Protein AF-A0A662CKH8-F1 (afdb_monomer_lite)

Radius of gyration: 33.66 Å; chains: 1; bounding box: 70×32×84 Å

Foldseek 3Di:
DVVVVCVVVVVVVVLVVVLVVQVDWDWDDPDPPDIDTDRPSVVVVVVVVVVVVVVVVVVVVVVVVVVVVVVVVVVVVVLVVVLVVLQVVLVVCVVVVNLVVSLVSLVVSCVSPVVPPSSVVVNVVSVD

Sequence (128 aa):
MIRVLLAAIIPTAIFLYVAILNPQSVTFKLTKTQSYSLPMAAVVVVLVMVGFAAAMVIMAGGELRGVLRKAREKRKRKEEEKKRFLFRAALGWWNTGDMARARAILKKLLSMDSKFLEGLILMGVVAR

pLDDT: mean 88.86, std 6.64, range [69.56, 97.56]

Structure (mmCIF, N/CA/C/O backbone):
data_AF-A0A662CKH8-F1
#
_entry.id   AF-A0A662CKH8-F1
#
loop_
_atom_site.group_PDB
_atom_site.id
_atom_site.type_symbol
_atom_site.label_atom_id
_atom_site.label_alt_id
_atom_site.label_comp_id
_atom_site.label_asym_id
_atom_site.label_entity_id
_atom_site.label_seq_id
_atom_site.pdbx_PDB_ins_code
_atom_site.Cartn_x
_atom_site.Cartn_y
_atom_site.Cartn_z
_atom_site.occupancy
_atom_site.B_iso_or_equiv
_atom_site.auth_seq_id
_atom_site.auth_comp_id
_atom_site.auth_asym_id
_atom_site.auth_atom_id
_atom_site.pdbx_PDB_model_num
ATOM 1 N N . MET A 1 1 ? 0.058 -19.932 32.250 1.00 70.75 1 MET A N 1
ATOM 2 C CA . MET A 1 1 ? -1.291 -19.924 32.864 1.00 70.75 1 MET A CA 1
ATOM 3 C C . MET A 1 1 ? -1.494 -18.769 33.841 1.00 70.75 1 MET A C 1
ATOM 5 O O . MET A 1 1 ? -2.380 -17.970 33.586 1.00 70.75 1 MET A O 1
ATOM 9 N N . ILE A 1 2 ? -0.646 -18.589 34.865 1.00 87.19 2 ILE A N 1
ATOM 10 C CA . ILE A 1 2 ? -0.749 -17.478 35.844 1.00 87.19 2 ILE A CA 1
ATOM 11 C C . ILE A 1 2 ? -0.880 -16.083 35.211 1.00 87.19 2 ILE A C 1
ATOM 13 O O . ILE A 1 2 ? -1.723 -15.304 35.632 1.00 87.19 2 ILE A O 1
ATOM 17 N N . ARG A 1 3 ? -0.114 -15.780 34.153 1.00 83.50 3 ARG A N 1
ATOM 18 C CA . ARG A 1 3 ? -0.197 -14.480 33.460 1.00 83.50 3 ARG A CA 1
ATOM 19 C C . ARG A 1 3 ? -1.560 -14.221 32.807 1.00 83.50 3 ARG A C 1
ATOM 21 O O . ARG A 1 3 ? -2.046 -13.101 32.857 1.00 83.50 3 ARG A O 1
ATOM 28 N N . VAL A 1 4 ? -2.177 -15.254 32.230 1.00 81.81 4 VAL A N 1
ATOM 29 C CA . VAL A 1 4 ? -3.510 -15.164 31.606 1.00 81.81 4 VAL A CA 1
ATOM 30 C C . VAL A 1 4 ? -4.588 -15.032 32.682 1.00 81.81 4 VAL A C 1
ATOM 32 O O . VAL A 1 4 ? -5.497 -14.222 32.544 1.00 81.81 4 VAL A O 1
ATOM 35 N N . LEU A 1 5 ? -4.440 -15.768 33.788 1.00 85.12 5 LEU A N 1
ATOM 36 C CA . LEU A 1 5 ? -5.331 -15.670 34.945 1.00 85.12 5 LEU A CA 1
ATOM 37 C C . LEU A 1 5 ? -5.299 -14.266 35.566 1.00 85.12 5 LEU A C 1
ATOM 39 O O . LEU A 1 5 ? -6.347 -13.670 35.784 1.00 85.12 5 LEU A O 1
ATOM 43 N N . LEU A 1 6 ? -4.105 -13.710 35.794 1.00 87.56 6 LEU A N 1
ATOM 44 C CA . LEU A 1 6 ? -3.932 -12.348 36.308 1.00 87.56 6 LEU A CA 1
ATOM 45 C C . LEU A 1 6 ? -4.509 -11.304 35.346 1.00 87.56 6 LEU A C 1
ATOM 47 O O . LEU A 1 6 ? -5.200 -10.388 35.787 1.00 87.56 6 LEU A O 1
ATOM 51 N N . ALA A 1 7 ? -4.286 -11.475 34.040 1.00 82.06 7 ALA A N 1
ATOM 52 C CA . ALA A 1 7 ? -4.843 -10.594 33.018 1.00 82.06 7 ALA A CA 1
ATOM 53 C C . ALA A 1 7 ? -6.380 -10.611 32.977 1.00 82.06 7 ALA A C 1
ATOM 55 O O . ALA A 1 7 ? -6.970 -9.614 32.584 1.00 82.06 7 ALA A O 1
ATOM 56 N N . ALA A 1 8 ? -7.032 -11.701 33.395 1.00 80.25 8 ALA A N 1
ATOM 57 C CA . ALA A 1 8 ? -8.489 -11.774 33.495 1.00 80.25 8 ALA A CA 1
ATOM 58 C C . ALA A 1 8 ? -9.017 -11.267 34.850 1.00 80.25 8 ALA A C 1
ATOM 60 O O . ALA A 1 8 ? -10.019 -10.554 34.904 1.00 80.25 8 ALA A O 1
ATOM 61 N N . ILE A 1 9 ? -8.340 -11.599 35.954 1.00 89.19 9 ILE A N 1
ATOM 62 C CA . ILE A 1 9 ? -8.794 -11.266 37.313 1.00 89.19 9 ILE A CA 1
ATOM 63 C C . ILE A 1 9 ? -8.678 -9.770 37.596 1.00 89.19 9 ILE A C 1
ATOM 65 O O . ILE A 1 9 ? -9.615 -9.185 38.132 1.00 89.19 9 ILE A O 1
ATOM 69 N N . ILE A 1 10 ? -7.557 -9.141 37.231 1.00 86.56 10 ILE A N 1
ATOM 70 C CA . ILE A 1 10 ? -7.294 -7.736 37.571 1.00 86.56 10 ILE A CA 1
ATOM 71 C C . ILE A 1 10 ? -8.357 -6.795 36.967 1.00 86.56 10 ILE A C 1
ATOM 73 O O . ILE A 1 10 ? -8.947 -6.024 37.725 1.00 86.56 10 ILE A O 1
ATOM 77 N N . PRO A 1 11 ? -8.696 -6.870 35.662 1.00 82.62 11 PRO A N 1
ATOM 78 C CA . PRO A 1 11 ? -9.749 -6.031 35.090 1.00 82.62 11 PRO A CA 1
ATOM 79 C C . PRO A 1 11 ? -11.121 -6.314 35.699 1.00 82.62 11 PRO A C 1
ATOM 81 O O . PRO A 1 11 ? -11.891 -5.387 35.935 1.00 82.62 11 PRO A O 1
ATOM 84 N N . THR A 1 12 ? -11.414 -7.584 35.987 1.00 82.06 12 THR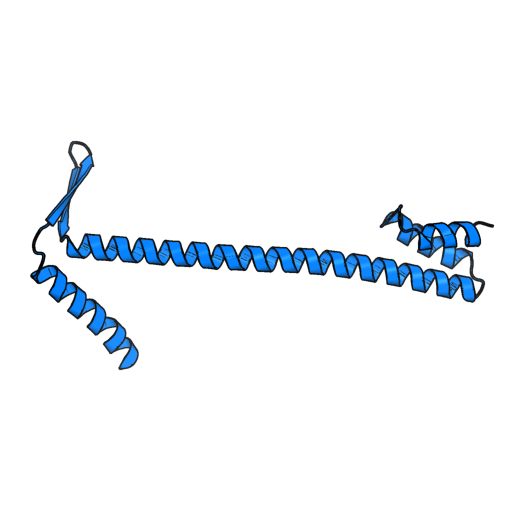 A N 1
ATOM 85 C CA . THR A 1 12 ? -12.696 -7.990 36.577 1.00 82.06 12 THR A CA 1
ATOM 86 C C . THR A 1 12 ? -12.859 -7.424 37.989 1.00 82.06 12 THR A C 1
ATOM 88 O O . THR A 1 12 ? -13.918 -6.900 38.324 1.00 82.06 12 THR A O 1
ATOM 91 N N . ALA A 1 13 ? -11.801 -7.457 38.803 1.00 85.56 13 ALA A N 1
ATOM 92 C CA . ALA A 1 13 ? -11.799 -6.881 40.144 1.00 85.56 13 ALA A CA 1
ATOM 93 C C . ALA A 1 13 ? -11.965 -5.353 40.115 1.00 85.56 13 ALA A C 1
ATOM 95 O O . ALA A 1 13 ? -12.773 -4.809 40.866 1.00 85.56 13 ALA A O 1
ATOM 96 N N . ILE A 1 14 ? -11.260 -4.664 39.208 1.00 84.19 14 ILE A N 1
ATOM 97 C CA . ILE A 1 14 ? -11.405 -3.214 39.006 1.00 84.19 14 ILE A CA 1
ATOM 98 C C . ILE A 1 14 ? -12.834 -2.874 38.569 1.00 84.19 14 ILE A C 1
ATOM 100 O O . ILE A 1 14 ? -13.435 -1.942 39.099 1.00 84.19 14 ILE A O 1
ATOM 104 N N . PHE A 1 15 ? -13.404 -3.644 37.640 1.00 82.38 15 PHE A N 1
ATOM 105 C CA . PHE A 1 15 ? -14.773 -3.445 37.174 1.00 82.38 15 PHE A CA 1
ATOM 106 C C . PHE A 1 15 ? -15.791 -3.574 38.308 1.00 82.38 15 PHE A C 1
ATOM 108 O O . PHE A 1 15 ? -16.623 -2.687 38.487 1.00 82.38 15 PHE A O 1
ATOM 115 N N . LEU A 1 16 ? -15.700 -4.649 39.097 1.00 82.88 16 LEU A N 1
ATOM 116 C CA . LEU A 1 16 ? -16.580 -4.869 40.244 1.00 82.88 16 LEU A CA 1
ATOM 117 C C . LEU A 1 16 ? -16.451 -3.741 41.271 1.00 82.88 16 LEU A C 1
ATOM 119 O O . LEU A 1 16 ? -17.462 -3.235 41.748 1.00 82.88 16 LEU A O 1
ATOM 123 N N . TYR A 1 17 ? -15.228 -3.295 41.560 1.00 83.19 17 TYR A N 1
ATOM 124 C CA . TYR A 1 17 ? -14.980 -2.186 42.479 1.00 83.19 17 TYR A CA 1
ATOM 125 C C . TYR A 1 17 ? -15.649 -0.884 42.012 1.00 83.19 17 TYR A C 1
ATOM 127 O O . TYR A 1 17 ? -16.373 -0.240 42.772 1.00 83.19 17 TYR A O 1
ATOM 135 N N . VAL A 1 18 ? -15.481 -0.528 40.736 1.00 78.25 18 VAL A N 1
ATOM 136 C CA . VAL A 1 18 ? -16.104 0.666 40.144 1.00 78.25 18 VAL A CA 1
ATOM 137 C C . VAL A 1 18 ? -17.630 0.543 40.091 1.00 78.25 18 VAL A C 1
ATOM 139 O O . VAL A 1 18 ? -18.319 1.538 40.316 1.00 78.25 18 VAL A O 1
ATOM 142 N N . ALA A 1 19 ? -18.164 -0.654 39.835 1.00 80.88 19 ALA A N 1
ATOM 143 C CA . ALA A 1 19 ? -19.601 -0.922 39.822 1.00 80.88 19 ALA A CA 1
ATOM 144 C C . ALA A 1 19 ? -20.242 -0.773 41.209 1.00 80.88 19 ALA A C 1
ATOM 146 O O . ALA A 1 19 ? -21.340 -0.233 41.311 1.00 80.88 19 ALA A O 1
ATOM 147 N N . ILE A 1 20 ? -19.547 -1.192 42.270 1.00 81.06 20 ILE A N 1
ATOM 148 C CA . ILE A 1 20 ? -20.002 -1.010 43.657 1.00 81.06 20 ILE A CA 1
ATOM 149 C C . ILE A 1 20 ? -19.998 0.476 44.038 1.00 81.06 20 ILE A C 1
ATOM 151 O O . ILE A 1 20 ? -20.946 0.953 44.656 1.00 81.06 20 ILE A O 1
ATOM 155 N N . LEU A 1 21 ? -18.959 1.218 43.643 1.00 81.44 21 LEU A N 1
ATOM 156 C CA . LEU A 1 21 ? -18.859 2.664 43.881 1.00 81.44 21 LEU A CA 1
ATOM 157 C C . LEU A 1 21 ? -19.905 3.476 43.106 1.00 81.44 21 LEU A C 1
ATOM 159 O O . LEU A 1 21 ? -20.306 4.544 43.560 1.00 81.44 21 LEU A O 1
ATOM 163 N N . ASN A 1 22 ? -20.342 2.982 41.945 1.00 79.56 22 ASN A N 1
ATOM 164 C CA . ASN A 1 22 ? -21.287 3.662 41.061 1.00 79.56 22 ASN A CA 1
ATOM 165 C C . ASN A 1 22 ? -22.521 2.781 40.808 1.00 79.56 22 ASN A C 1
ATOM 167 O O . ASN A 1 22 ? -22.707 2.291 39.690 1.00 79.56 22 ASN A O 1
ATOM 171 N N . PRO A 1 23 ? -23.400 2.608 41.813 1.00 76.94 23 PRO A N 1
ATOM 172 C CA . PRO A 1 23 ? -24.591 1.764 41.703 1.00 76.94 23 PRO A CA 1
ATOM 173 C C . PRO A 1 23 ? -25.679 2.375 40.805 1.00 76.94 23 PRO A C 1
ATOM 175 O O . PRO A 1 23 ? -26.718 1.760 40.568 1.00 76.94 23 PRO A O 1
ATOM 178 N N . GLN A 1 24 ? -25.469 3.599 40.316 1.00 84.50 24 GLN A N 1
ATOM 179 C CA . GLN A 1 24 ? -26.399 4.269 39.423 1.00 84.50 24 GLN A CA 1
ATOM 180 C C . GLN A 1 24 ? -26.521 3.511 38.099 1.00 84.50 24 GLN A C 1
ATOM 182 O O . GLN A 1 24 ? -25.539 3.042 37.516 1.00 84.50 24 GLN A O 1
ATOM 187 N N . SER A 1 25 ? -27.755 3.419 37.612 1.00 84.06 25 SER A N 1
ATOM 188 C CA . SER A 1 25 ? -28.051 2.873 36.295 1.00 84.06 25 SER A CA 1
ATOM 189 C C . SER A 1 25 ? -28.378 3.997 35.319 1.00 84.06 25 SER A C 1
ATOM 191 O O . SER A 1 25 ? -29.000 4.997 35.672 1.00 84.06 25 SER A O 1
ATOM 193 N N . VAL A 1 26 ? -27.929 3.829 34.082 1.00 84.12 26 VAL A N 1
ATOM 194 C CA . VAL A 1 26 ? -28.232 4.706 32.958 1.00 84.12 26 VAL A CA 1
ATOM 195 C C . VAL A 1 26 ? -29.307 4.032 32.122 1.00 84.12 26 VAL A C 1
ATOM 197 O O . VAL A 1 26 ? -29.120 2.910 31.648 1.00 84.12 26 VAL A O 1
ATOM 200 N N . THR A 1 27 ? -30.431 4.718 31.933 1.00 86.69 27 THR A N 1
ATOM 201 C CA . THR A 1 27 ? -31.527 4.240 31.088 1.00 86.69 27 THR A CA 1
ATOM 202 C C . THR A 1 27 ? -31.389 4.793 29.675 1.00 86.69 27 THR A C 1
ATOM 204 O O . THR A 1 27 ? -31.555 5.988 29.437 1.00 86.69 27 THR A O 1
ATOM 207 N N . PHE A 1 28 ? -31.150 3.911 28.713 1.00 83.88 28 PHE A N 1
ATOM 208 C CA . PHE A 1 28 ? -31.165 4.220 27.291 1.00 83.88 28 PHE A CA 1
ATOM 209 C C . PHE A 1 28 ? -32.577 4.042 26.744 1.00 83.88 28 PHE A C 1
ATOM 211 O O . PHE A 1 28 ? -33.089 2.924 26.678 1.00 83.88 28 PHE A O 1
ATOM 218 N N . LYS A 1 29 ? -33.212 5.141 26.328 1.00 86.12 29 LYS A N 1
ATOM 219 C CA . LYS A 1 29 ? -34.487 5.103 25.601 1.00 86.12 29 LYS A CA 1
ATOM 220 C C . LYS A 1 29 ? -34.203 4.951 24.108 1.00 86.12 29 LYS A C 1
ATOM 222 O O . LYS A 1 29 ? -33.889 5.932 23.443 1.00 86.12 29 LYS A O 1
ATOM 227 N N . LEU A 1 30 ? -34.292 3.727 23.591 1.00 79.94 30 LEU A N 1
ATOM 228 C CA . LEU A 1 30 ? -34.094 3.450 22.162 1.00 79.94 30 LEU A CA 1
ATOM 229 C C . LEU A 1 30 ? -35.339 3.790 21.333 1.00 79.94 30 LEU A C 1
ATOM 231 O O . LEU A 1 30 ? -35.239 4.152 20.165 1.00 79.94 30 LEU A O 1
ATOM 235 N N . THR A 1 31 ? -36.532 3.674 21.915 1.00 83.50 31 THR A N 1
ATOM 236 C CA . THR A 1 31 ? -37.810 3.987 21.254 1.00 83.50 31 THR A CA 1
ATOM 237 C C . THR A 1 31 ? -38.804 4.509 22.294 1.00 83.50 31 THR A C 1
ATOM 239 O O . THR A 1 31 ? -38.572 4.366 23.493 1.00 83.50 31 THR A O 1
ATOM 242 N N . LYS A 1 32 ? -39.940 5.087 21.869 1.00 75.62 32 LYS A N 1
ATOM 243 C CA . LYS A 1 32 ? -41.003 5.557 22.784 1.00 75.62 32 LYS A CA 1
ATOM 244 C C . LYS A 1 32 ? -41.491 4.481 23.770 1.00 75.62 32 LYS A C 1
ATOM 246 O O . LYS A 1 32 ? -41.951 4.832 24.849 1.00 75.62 32 LYS A O 1
ATOM 251 N N . THR A 1 33 ? -41.366 3.202 23.415 1.00 78.94 33 THR A N 1
ATOM 252 C CA . THR A 1 33 ? -41.791 2.047 24.224 1.00 78.94 33 THR A CA 1
ATOM 253 C C . THR A 1 33 ? -40.644 1.185 24.753 1.00 78.94 33 THR A C 1
ATOM 255 O O . THR A 1 33 ? -40.868 0.406 25.673 1.00 78.94 33 THR A O 1
ATOM 258 N N . GLN A 1 34 ? -39.419 1.312 24.225 1.00 74.19 34 GLN A N 1
ATOM 259 C CA . GLN A 1 34 ? -38.282 0.483 24.643 1.00 74.19 34 GLN A CA 1
ATOM 260 C C . GLN A 1 34 ? -37.216 1.301 25.363 1.00 74.19 34 GLN A C 1
ATOM 262 O O . GLN A 1 34 ? -36.624 2.228 24.805 1.00 74.19 34 GLN A O 1
ATOM 267 N N . SER A 1 35 ? -36.967 0.912 26.612 1.00 85.12 35 SER A N 1
ATOM 268 C CA . SER A 1 35 ? -35.937 1.482 27.473 1.00 85.12 35 SER A CA 1
ATOM 269 C C . SER A 1 35 ? -35.111 0.357 28.092 1.00 85.12 35 SER A C 1
ATOM 271 O O . SER A 1 35 ? -35.683 -0.600 28.609 1.00 85.12 35 SER A O 1
ATOM 273 N N . TYR A 1 36 ? -33.786 0.482 28.062 1.00 84.44 36 TYR A N 1
ATOM 274 C CA . TYR A 1 36 ? -32.859 -0.452 28.702 1.00 84.44 36 TYR A CA 1
ATOM 275 C C . TYR A 1 36 ? -32.045 0.273 29.766 1.00 84.44 36 TYR A C 1
ATOM 277 O O . TYR A 1 36 ? -31.378 1.258 29.461 1.00 84.44 36 TYR A O 1
ATOM 285 N N . SER A 1 37 ? -32.080 -0.218 31.003 1.00 85.62 37 SER A N 1
ATOM 286 C CA . SER A 1 37 ? -31.231 0.289 32.083 1.00 85.62 37 SER A CA 1
ATOM 287 C C . SER A 1 37 ? -29.995 -0.582 32.233 1.00 85.62 37 SER A C 1
ATOM 289 O O . SER A 1 37 ? -30.101 -1.791 32.420 1.00 85.62 37 SER A O 1
ATOM 291 N N . LEU A 1 38 ? -28.824 0.044 32.177 1.00 83.50 38 LEU A N 1
ATOM 292 C CA . LEU A 1 38 ? -27.534 -0.605 32.387 1.00 83.50 38 LEU A CA 1
ATOM 293 C C . LEU A 1 38 ? -26.806 0.058 33.558 1.00 83.50 38 LEU A C 1
ATOM 295 O O . LEU A 1 38 ? -26.915 1.274 33.717 1.00 83.50 38 LEU A O 1
ATOM 299 N N . PRO A 1 39 ? -26.031 -0.685 34.363 1.00 86.31 39 PRO A N 1
ATOM 300 C CA . PRO A 1 39 ? -25.142 -0.076 35.346 1.00 86.31 39 PRO A CA 1
ATOM 301 C C . PRO A 1 39 ? -24.176 0.899 34.664 1.00 86.31 39 PRO A C 1
ATOM 303 O O . PRO A 1 39 ? -23.621 0.577 33.60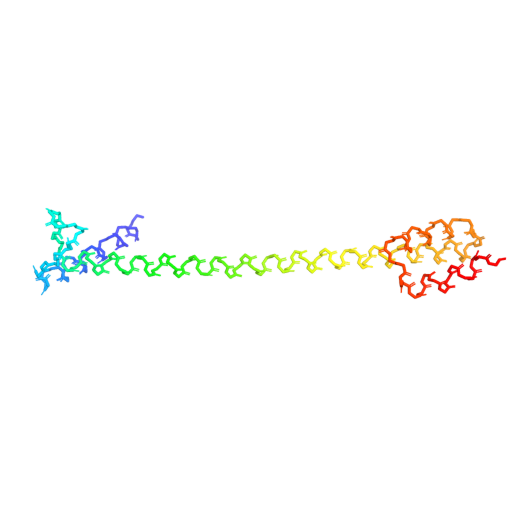9 1.00 86.31 39 PRO A O 1
ATOM 306 N N . MET A 1 40 ? -23.924 2.060 35.272 1.00 83.62 40 MET A N 1
ATOM 307 C CA . MET A 1 40 ? -23.006 3.070 34.726 1.00 83.62 40 MET A CA 1
ATOM 308 C C . MET A 1 40 ? -21.620 2.478 34.427 1.00 83.62 40 MET A C 1
ATOM 310 O O . MET A 1 40 ? -21.028 2.757 33.387 1.00 83.62 40 MET A O 1
ATOM 314 N N . ALA A 1 41 ? -21.140 1.574 35.284 1.00 82.62 41 ALA A N 1
ATOM 315 C CA . ALA A 1 41 ? -19.882 0.865 35.070 1.00 82.62 41 ALA A CA 1
ATOM 316 C C . ALA A 1 41 ? -19.850 0.078 33.746 1.00 82.62 41 ALA A C 1
ATOM 318 O O . ALA A 1 41 ? -18.849 0.120 33.031 1.00 82.62 41 ALA A O 1
ATOM 319 N N . ALA A 1 42 ? -20.946 -0.596 33.375 1.00 82.44 42 ALA A N 1
ATOM 320 C CA . ALA A 1 42 ? -21.029 -1.332 32.112 1.00 82.44 42 ALA A CA 1
ATOM 321 C C . ALA A 1 42 ? -20.957 -0.383 30.905 1.00 82.44 42 ALA A C 1
ATOM 323 O O . ALA A 1 42 ? -20.260 -0.671 29.933 1.00 82.44 42 ALA A O 1
ATOM 324 N N . VAL A 1 43 ? -21.613 0.778 30.993 1.00 85.38 43 VAL A N 1
ATOM 325 C CA . VAL A 1 43 ? -21.563 1.819 29.954 1.00 85.38 43 VAL A CA 1
ATOM 326 C C . VAL A 1 43 ? -20.135 2.326 29.752 1.00 85.38 43 VAL A C 1
ATOM 328 O O . VAL A 1 43 ? -19.669 2.413 28.616 1.00 85.38 43 VAL A O 1
ATOM 331 N N . VAL A 1 44 ? -19.417 2.607 30.842 1.00 84.81 44 VAL A N 1
ATOM 332 C CA . VAL A 1 44 ? -18.021 3.069 30.794 1.00 84.81 44 VAL A CA 1
ATOM 333 C C . VAL A 1 44 ? -17.122 2.035 30.118 1.00 84.81 44 VAL A C 1
ATOM 335 O O . VAL A 1 44 ? -16.347 2.394 29.232 1.00 84.81 44 VAL A O 1
ATOM 338 N N . VAL A 1 45 ? -17.251 0.752 30.468 1.00 84.31 45 VAL A N 1
ATOM 339 C CA . VAL A 1 45 ? -16.461 -0.315 29.831 1.00 84.31 45 VAL A CA 1
ATOM 340 C C . VAL A 1 45 ? -16.729 -0.390 28.333 1.00 84.31 45 VAL A C 1
ATOM 342 O O . VAL A 1 45 ? -15.781 -0.447 27.551 1.00 84.31 45 VAL A O 1
ATOM 345 N N . VAL A 1 46 ? -17.996 -0.348 27.917 1.00 86.69 46 VAL A N 1
ATOM 346 C CA . VAL A 1 46 ? -18.352 -0.377 26.492 1.00 86.69 46 VAL A CA 1
ATOM 347 C C . VAL A 1 46 ? -17.740 0.815 25.755 1.00 86.69 46 VAL A C 1
ATOM 349 O O . VAL A 1 46 ? -17.146 0.626 24.697 1.00 86.69 46 VAL A O 1
ATOM 352 N N . LEU A 1 47 ? -17.807 2.024 26.318 1.00 88.38 47 LEU A N 1
ATOM 353 C CA . LEU A 1 47 ? -17.220 3.219 25.701 1.00 88.38 47 LEU A CA 1
ATOM 354 C C . LEU A 1 47 ? -15.698 3.115 25.553 1.00 88.38 47 LEU A C 1
ATOM 356 O O . LEU A 1 47 ? -15.168 3.432 24.486 1.00 88.38 47 LEU A O 1
ATOM 360 N N . VAL A 1 48 ? -14.996 2.628 26.580 1.00 87.75 48 VAL A N 1
ATOM 361 C CA . VAL A 1 48 ? -13.542 2.400 26.514 1.00 87.75 48 VAL A CA 1
ATOM 362 C C . VAL A 1 48 ? -13.206 1.365 25.439 1.00 87.75 48 VAL A C 1
ATOM 364 O O . VAL A 1 48 ? -12.297 1.587 24.639 1.00 87.75 48 VAL A O 1
ATOM 367 N N . MET A 1 49 ? -13.964 0.268 25.367 1.00 87.75 49 MET A N 1
ATOM 368 C CA . MET A 1 49 ? -13.775 -0.776 24.356 1.00 87.75 49 MET A CA 1
ATOM 369 C C . MET A 1 49 ? -14.002 -0.254 22.934 1.00 87.75 49 MET A C 1
ATOM 371 O O . MET A 1 49 ? -13.210 -0.555 22.041 1.00 87.75 49 MET A O 1
ATOM 375 N N . VAL A 1 50 ? -15.035 0.565 22.717 1.00 92.50 50 VAL A N 1
ATOM 376 C CA . VAL A 1 50 ? -15.291 1.208 21.418 1.00 92.50 50 VAL A CA 1
ATOM 377 C C . VAL A 1 50 ? -14.152 2.160 21.053 1.00 92.50 50 VAL A C 1
ATOM 379 O O . VAL A 1 50 ? -13.666 2.117 19.923 1.00 92.50 50 VAL A O 1
ATOM 382 N N . GLY A 1 51 ? -13.680 2.978 21.998 1.00 90.50 51 GLY A N 1
ATOM 383 C CA . GLY A 1 51 ? -12.537 3.869 21.784 1.00 90.50 51 GLY A CA 1
ATOM 384 C C . GLY A 1 51 ? -11.263 3.109 21.408 1.00 90.50 51 GLY A C 1
ATOM 385 O O . GLY A 1 51 ? -10.583 3.468 20.446 1.00 90.50 51 GLY A O 1
ATOM 386 N N . PHE A 1 52 ? -10.975 2.011 22.109 1.00 91.06 52 PHE A N 1
ATOM 387 C CA . PHE A 1 52 ? -9.844 1.136 21.805 1.00 91.06 52 PHE A CA 1
ATOM 388 C C . PHE A 1 52 ? -9.968 0.490 20.416 1.00 91.06 52 PHE A C 1
ATOM 390 O O . PHE A 1 52 ? -9.017 0.515 19.633 1.00 91.06 52 PHE A O 1
ATOM 397 N N . ALA A 1 53 ? -11.149 -0.028 20.069 1.00 91.25 53 ALA A N 1
ATOM 398 C CA . ALA A 1 53 ? -11.413 -0.590 18.747 1.00 91.25 53 ALA A CA 1
ATOM 399 C C . ALA A 1 53 ? -11.225 0.452 17.631 1.00 91.25 53 ALA A C 1
ATOM 401 O O . ALA A 1 53 ? -10.572 0.166 16.626 1.00 91.25 53 ALA A O 1
ATOM 402 N N . ALA A 1 54 ? -11.724 1.677 17.820 1.00 89.88 54 ALA A N 1
ATOM 403 C CA . ALA A 1 54 ? -11.538 2.769 16.869 1.00 89.88 54 ALA A CA 1
ATOM 404 C C . ALA A 1 54 ? -10.053 3.123 16.682 1.00 89.88 54 ALA A C 1
ATOM 406 O O . ALA A 1 54 ? -9.594 3.266 15.547 1.00 89.88 54 ALA A O 1
ATOM 407 N N . ALA A 1 55 ? -9.279 3.197 17.770 1.00 87.19 55 ALA A N 1
ATOM 408 C CA . ALA A 1 55 ? -7.840 3.445 17.707 1.00 87.19 55 ALA A CA 1
ATOM 409 C C . ALA A 1 55 ? -7.100 2.356 16.909 1.00 87.19 55 ALA A C 1
ATOM 411 O O . ALA A 1 55 ? -6.280 2.685 16.050 1.00 87.19 55 ALA A O 1
ATOM 412 N N . MET A 1 56 ? -7.436 1.077 17.117 1.00 86.44 56 MET A N 1
ATOM 413 C CA . MET A 1 56 ? -6.864 -0.030 16.338 1.00 86.44 56 MET A CA 1
ATOM 414 C C . MET A 1 56 ? -7.176 0.091 14.842 1.00 86.44 56 MET A C 1
ATOM 416 O O . MET A 1 56 ? -6.280 -0.084 14.016 1.00 86.44 56 MET A O 1
ATOM 420 N N . VAL A 1 57 ? -8.415 0.438 14.477 1.00 87.31 57 VAL A N 1
ATOM 421 C CA . VAL A 1 57 ? -8.808 0.641 13.070 1.00 87.31 57 VAL A CA 1
ATOM 422 C C . VAL A 1 57 ? -8.024 1.794 12.438 1.00 87.31 57 VAL A C 1
ATOM 424 O O . VAL A 1 57 ? -7.549 1.667 11.309 1.00 87.31 57 VAL A O 1
ATOM 427 N N . ILE A 1 58 ? -7.843 2.904 13.159 1.00 85.94 58 ILE A N 1
ATOM 428 C CA . ILE A 1 58 ? -7.065 4.056 12.682 1.00 85.94 58 ILE A CA 1
ATOM 429 C C . ILE A 1 58 ? -5.598 3.667 12.460 1.00 85.94 58 ILE A C 1
ATOM 431 O O . ILE A 1 58 ? -5.040 3.973 11.403 1.00 85.94 58 ILE A O 1
ATOM 435 N N . MET A 1 59 ? -4.982 2.966 13.418 1.00 81.94 59 MET A N 1
ATOM 436 C CA . MET A 1 59 ? -3.594 2.507 13.307 1.00 81.94 59 MET A CA 1
ATOM 437 C C . MET A 1 59 ? -3.412 1.544 12.128 1.00 81.94 59 MET A C 1
ATOM 439 O O . MET A 1 59 ? -2.548 1.774 11.278 1.00 81.94 59 MET A O 1
ATOM 443 N N . ALA A 1 60 ? -4.286 0.541 12.000 1.00 83.00 60 ALA A N 1
ATOM 444 C CA . ALA A 1 60 ? -4.270 -0.396 10.877 1.00 83.00 60 ALA A CA 1
ATOM 445 C C . ALA A 1 60 ? -4.456 0.322 9.527 1.00 83.00 60 ALA A C 1
ATOM 447 O O . ALA A 1 60 ? -3.756 0.040 8.552 1.00 83.00 60 ALA A O 1
ATOM 448 N N . GLY A 1 61 ? -5.351 1.313 9.463 1.00 80.44 61 GLY A N 1
ATOM 449 C CA . GLY A 1 61 ? -5.551 2.144 8.274 1.00 80.44 61 GLY A CA 1
ATOM 450 C C . GLY A 1 61 ? -4.307 2.950 7.878 1.00 80.44 61 GLY A C 1
ATOM 451 O O . GLY A 1 61 ? -4.019 3.104 6.685 1.00 80.44 61 GLY A O 1
ATOM 452 N N . GLY A 1 62 ? -3.542 3.438 8.859 1.00 80.31 62 GLY A N 1
ATOM 453 C CA . GLY A 1 62 ? -2.270 4.133 8.643 1.00 80.31 62 GLY A CA 1
ATOM 454 C C . GLY A 1 62 ? -1.200 3.234 8.017 1.00 80.31 62 GLY A C 1
ATOM 455 O O . GLY A 1 62 ? -0.554 3.621 7.037 1.00 80.31 62 GLY A O 1
ATOM 456 N N . GLU A 1 63 ? -1.061 2.006 8.514 1.00 80.12 63 GLU A N 1
ATOM 457 C CA . GLU A 1 63 ? -0.106 1.023 7.990 1.00 80.12 63 GLU A CA 1
ATOM 458 C C . GLU A 1 63 ? -0.433 0.608 6.551 1.00 80.12 63 GLU A C 1
ATOM 460 O O . GLU A 1 63 ? 0.455 0.576 5.691 1.00 80.12 63 GLU A O 1
ATOM 465 N N . LEU A 1 64 ? -1.716 0.395 6.244 1.00 78.19 64 LEU A N 1
ATOM 466 C CA . LEU A 1 64 ? -2.175 0.056 4.895 1.00 78.19 64 LEU A CA 1
ATOM 467 C C . LEU A 1 64 ? -1.814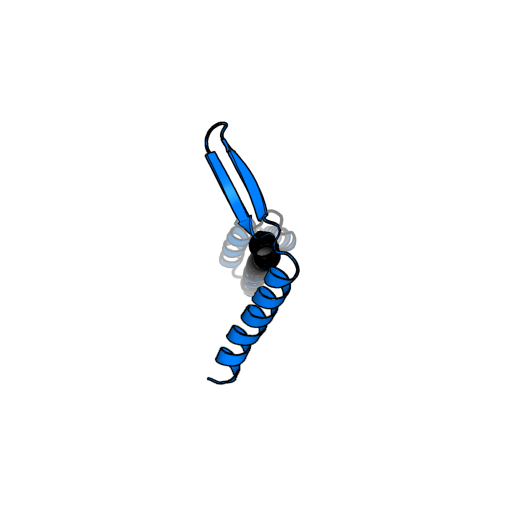 1.140 3.870 1.00 78.19 64 LEU A C 1
ATOM 469 O O . LEU A 1 64 ? -1.347 0.829 2.769 1.00 78.19 64 LEU A O 1
ATOM 473 N N . ARG A 1 65 ? -1.948 2.424 4.230 1.00 81.12 65 ARG A N 1
ATOM 474 C CA . ARG A 1 65 ? -1.517 3.537 3.363 1.00 81.12 65 ARG A CA 1
ATOM 475 C C . ARG A 1 65 ? -0.010 3.505 3.105 1.00 81.12 65 ARG A C 1
ATOM 477 O O . ARG A 1 65 ? 0.420 3.720 1.969 1.00 81.12 65 ARG A O 1
ATOM 484 N N . GLY A 1 66 ? 0.789 3.201 4.128 1.00 84.00 66 GLY A N 1
ATOM 485 C CA . GLY A 1 66 ? 2.241 3.061 4.010 1.00 84.00 66 GLY A CA 1
ATOM 486 C C . GLY A 1 66 ? 2.651 1.931 3.063 1.00 84.00 66 GLY A C 1
ATOM 487 O O . GLY A 1 66 ? 3.508 2.127 2.195 1.00 84.00 66 GLY A O 1
ATOM 488 N N . VAL A 1 67 ? 2.002 0.770 3.173 1.00 85.69 67 VAL A N 1
ATOM 489 C CA . VAL A 1 67 ? 2.237 -0.389 2.296 1.00 85.69 67 VAL A CA 1
ATOM 490 C C . VAL A 1 67 ? 1.871 -0.065 0.847 1.00 85.69 67 VAL A C 1
ATOM 492 O O . VAL A 1 67 ? 2.670 -0.314 -0.059 1.00 85.69 67 VAL A O 1
ATOM 495 N N . LEU A 1 68 ? 0.712 0.558 0.615 1.00 87.56 68 LEU A N 1
ATOM 496 C CA . LEU A 1 68 ? 0.272 0.958 -0.725 1.00 87.56 68 LEU A CA 1
ATOM 497 C C . LEU A 1 68 ? 1.230 1.965 -1.372 1.00 87.56 68 LEU A C 1
ATOM 499 O O . LEU A 1 68 ? 1.557 1.830 -2.555 1.00 87.56 68 LEU A O 1
ATOM 503 N N . ARG A 1 69 ? 1.726 2.947 -0.608 1.00 91.12 69 ARG A N 1
ATOM 504 C CA . ARG A 1 69 ? 2.711 3.917 -1.106 1.00 91.12 69 ARG A CA 1
ATOM 505 C C . ARG A 1 69 ? 4.013 3.227 -1.510 1.00 91.12 69 ARG A C 1
ATOM 507 O O . ARG A 1 69 ? 4.459 3.399 -2.643 1.00 91.12 69 ARG A O 1
ATOM 514 N N . LYS A 1 70 ? 4.567 2.378 -0.636 1.00 92.75 70 LYS A N 1
ATOM 515 C CA . LYS A 1 70 ? 5.788 1.604 -0.924 1.00 92.75 70 LYS A CA 1
ATOM 516 C C . LYS A 1 70 ? 5.612 0.691 -2.138 1.00 92.75 70 LYS A C 1
ATOM 518 O O . LYS A 1 70 ? 6.519 0.576 -2.958 1.00 92.75 70 LYS A O 1
ATOM 523 N N . ALA A 1 71 ? 4.446 0.067 -2.298 1.00 91.62 71 ALA A N 1
ATOM 524 C CA . ALA A 1 71 ? 4.149 -0.769 -3.457 1.00 91.62 71 ALA A CA 1
ATOM 525 C C . ALA A 1 71 ? 4.139 0.041 -4.765 1.00 91.62 71 ALA A C 1
ATOM 527 O O . ALA A 1 71 ? 4.714 -0.401 -5.763 1.00 91.62 71 ALA A O 1
ATOM 528 N N . ARG A 1 72 ? 3.539 1.240 -4.762 1.00 93.38 72 ARG A N 1
ATOM 529 C CA . ARG A 1 72 ? 3.552 2.156 -5.917 1.00 93.38 72 ARG A CA 1
ATOM 530 C C . ARG A 1 72 ? 4.965 2.630 -6.252 1.00 93.38 72 ARG A C 1
ATOM 532 O O . ARG A 1 72 ? 5.356 2.572 -7.414 1.00 93.38 72 ARG A O 1
ATOM 539 N N . GLU A 1 73 ? 5.746 3.036 -5.256 1.00 94.81 73 GLU A N 1
ATOM 540 C CA . GLU A 1 73 ? 7.147 3.440 -5.443 1.00 94.81 73 GLU A CA 1
ATOM 541 C C . GLU A 1 73 ? 8.003 2.295 -5.994 1.00 94.81 73 GLU A C 1
ATOM 543 O O . GLU A 1 73 ? 8.767 2.489 -6.938 1.00 94.81 73 GLU A O 1
ATOM 548 N N . LYS A 1 74 ? 7.829 1.074 -5.474 1.00 95.12 74 LYS A N 1
ATOM 549 C CA . LYS A 1 74 ? 8.534 -0.117 -5.964 1.00 95.12 74 LYS A CA 1
ATOM 550 C C . LYS A 1 74 ? 8.187 -0.425 -7.420 1.00 95.12 74 LYS A C 1
ATOM 552 O O . LYS A 1 74 ? 9.072 -0.807 -8.180 1.00 95.12 74 LYS A O 1
ATOM 557 N N . ARG A 1 75 ? 6.922 -0.258 -7.824 1.00 93.25 75 ARG A N 1
ATOM 558 C CA . ARG A 1 75 ? 6.510 -0.407 -9.231 1.00 93.25 75 ARG A CA 1
ATOM 559 C C . ARG A 1 75 ? 7.175 0.641 -10.122 1.00 93.25 75 ARG A C 1
ATOM 561 O O . ARG A 1 75 ? 7.792 0.253 -11.107 1.00 93.25 75 ARG A O 1
ATOM 568 N N . LYS A 1 76 ? 7.142 1.921 -9.730 1.00 93.62 76 LYS A N 1
ATOM 569 C CA . LYS A 1 76 ? 7.812 3.004 -10.473 1.00 93.62 76 LYS A CA 1
ATOM 570 C C . LYS A 1 76 ? 9.311 2.749 -10.644 1.00 93.62 76 LYS A C 1
ATOM 572 O O . LYS A 1 76 ? 9.814 2.818 -11.758 1.00 93.62 76 LYS A O 1
ATOM 577 N N . ARG A 1 77 ? 10.011 2.360 -9.571 1.00 94.88 77 ARG A N 1
ATOM 578 C CA . ARG A 1 77 ? 11.442 2.012 -9.639 1.00 94.88 77 ARG A CA 1
ATOM 579 C C . ARG A 1 77 ? 11.719 0.870 -10.614 1.00 94.88 77 ARG A C 1
ATOM 581 O O . ARG A 1 77 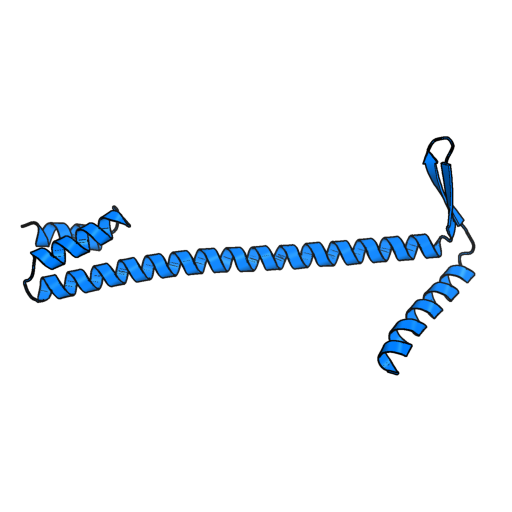? 12.615 0.987 -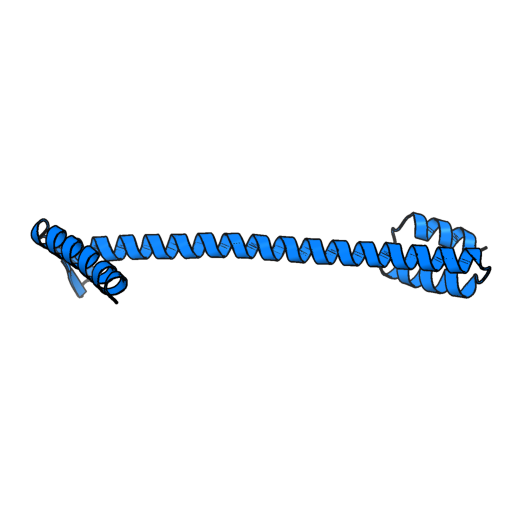11.440 1.00 94.88 77 ARG A O 1
ATOM 588 N N . LYS A 1 78 ? 10.923 -0.204 -10.571 1.00 94.50 78 LYS A N 1
ATOM 589 C CA . LYS A 1 78 ? 11.063 -1.330 -11.511 1.00 94.50 78 LYS A CA 1
ATOM 590 C C . LYS A 1 78 ? 10.835 -0.914 -12.965 1.00 94.50 78 LYS A C 1
ATOM 592 O O . LYS A 1 78 ? 11.514 -1.414 -13.859 1.00 94.50 78 LYS A O 1
ATOM 597 N N . GLU A 1 79 ? 9.881 -0.021 -13.216 1.00 94.25 79 GLU A N 1
ATOM 598 C CA . GLU A 1 79 ? 9.649 0.524 -14.556 1.00 94.25 79 GLU A CA 1
ATOM 599 C C . GLU A 1 79 ? 10.837 1.363 -15.037 1.00 94.25 79 GLU A C 1
ATOM 601 O O . GLU A 1 79 ? 11.294 1.171 -16.164 1.00 94.25 79 GLU A O 1
ATOM 606 N N . GLU A 1 80 ? 11.390 2.233 -14.190 1.00 94.31 80 GLU A N 1
ATOM 607 C CA . GLU A 1 80 ? 12.590 3.016 -14.509 1.00 94.31 80 GLU A CA 1
ATOM 608 C C . GLU A 1 80 ? 13.823 2.137 -14.755 1.00 94.31 80 GLU A C 1
ATOM 610 O O . GLU A 1 80 ? 14.542 2.341 -15.733 1.00 94.31 80 GLU A O 1
ATOM 615 N N . GLU A 1 81 ? 14.060 1.125 -13.918 1.00 95.94 81 GLU A N 1
ATOM 616 C CA . GLU A 1 81 ? 15.146 0.155 -14.104 1.00 95.94 81 GLU A CA 1
ATOM 617 C C . GLU A 1 81 ? 15.016 -0.580 -15.439 1.00 95.94 81 GLU A C 1
ATOM 619 O O . GLU A 1 81 ? 16.000 -0.723 -16.168 1.00 95.94 81 GLU A O 1
ATOM 624 N N . LYS A 1 82 ? 13.795 -0.988 -15.805 1.00 95.94 82 LYS A N 1
ATOM 625 C CA . LYS A 1 82 ? 13.514 -1.634 -17.089 1.00 95.94 82 LYS A CA 1
ATOM 626 C C . LYS A 1 82 ? 13.791 -0.700 -18.268 1.00 95.94 82 LYS A C 1
ATOM 628 O O . LYS A 1 82 ? 14.395 -1.143 -19.244 1.00 95.94 82 LYS A O 1
ATOM 633 N N . LYS A 1 83 ? 13.414 0.582 -18.180 1.00 96.06 83 LYS A N 1
ATOM 634 C CA . LYS A 1 83 ? 13.740 1.591 -19.206 1.00 96.06 83 LYS A CA 1
ATOM 635 C C . LYS A 1 83 ? 15.256 1.738 -19.372 1.00 96.06 83 LYS A C 1
ATOM 637 O O . LYS A 1 83 ? 15.769 1.601 -20.480 1.00 96.06 83 LYS A O 1
ATOM 642 N N . ARG A 1 84 ? 15.993 1.904 -18.267 1.00 95.62 84 ARG A N 1
ATOM 643 C CA . ARG A 1 84 ? 17.467 2.005 -18.280 1.00 95.62 84 ARG A CA 1
ATOM 644 C C . ARG A 1 84 ? 18.138 0.734 -18.799 1.00 95.62 84 ARG A C 1
ATOM 646 O O . ARG A 1 84 ? 19.166 0.812 -19.465 1.00 95.62 84 ARG A O 1
ATOM 653 N N . PHE A 1 85 ? 17.592 -0.441 -18.491 1.00 97.31 85 PHE A N 1
ATOM 654 C CA . PHE A 1 85 ? 18.089 -1.711 -19.017 1.00 97.31 85 PHE A CA 1
ATOM 655 C C . PHE A 1 85 ? 17.931 -1.790 -20.537 1.00 97.31 85 PHE A C 1
ATOM 657 O O . PHE A 1 85 ? 18.904 -2.077 -21.228 1.00 97.31 85 PHE A O 1
ATOM 664 N N . LEU A 1 86 ? 16.743 -1.478 -21.064 1.00 96.88 86 LEU A N 1
ATOM 665 C CA . LEU A 1 86 ? 16.503 -1.456 -22.510 1.00 96.88 86 LEU A CA 1
ATOM 666 C C . LEU A 1 86 ? 17.409 -0.442 -23.215 1.00 96.88 86 LEU A C 1
ATOM 668 O O . LEU A 1 86 ? 17.971 -0.758 -24.258 1.00 96.88 86 LEU A O 1
ATOM 672 N N . PHE A 1 87 ? 17.608 0.738 -22.625 1.00 97.56 87 PHE A N 1
ATOM 673 C CA . PHE A 1 87 ? 18.525 1.736 -23.170 1.00 97.56 87 PHE A CA 1
ATOM 674 C C . PHE A 1 87 ? 19.974 1.229 -23.229 1.00 97.56 87 PHE A C 1
ATOM 676 O O . PHE A 1 87 ? 20.608 1.301 -24.278 1.00 97.56 87 PHE A O 1
ATOM 683 N N . ARG A 1 88 ? 20.484 0.632 -22.142 1.00 97.31 88 ARG A N 1
ATOM 684 C CA . ARG A 1 88 ? 21.829 0.028 -22.121 1.00 97.31 88 ARG A CA 1
ATOM 685 C C . ARG A 1 88 ? 21.974 -1.118 -23.119 1.00 97.31 88 ARG A C 1
ATOM 687 O O . ARG A 1 88 ? 23.007 -1.224 -23.768 1.00 97.31 88 ARG A O 1
ATOM 694 N N . ALA A 1 89 ? 20.943 -1.947 -23.272 1.00 97.00 89 ALA A N 1
ATOM 695 C CA . ALA A 1 89 ? 20.939 -3.012 -24.267 1.00 97.00 89 ALA A CA 1
ATOM 696 C C . ALA A 1 89 ? 20.997 -2.447 -25.695 1.00 97.00 89 ALA A C 1
ATOM 698 O O . ALA A 1 89 ? 21.772 -2.937 -26.510 1.00 97.00 89 ALA A O 1
ATOM 699 N N . ALA A 1 90 ? 20.228 -1.394 -25.991 1.00 96.56 90 ALA A N 1
ATOM 700 C CA . ALA A 1 90 ? 20.278 -0.717 -27.284 1.00 96.56 90 ALA A CA 1
ATOM 701 C C . ALA A 1 90 ? 21.654 -0.099 -27.572 1.00 96.56 90 ALA A C 1
ATOM 703 O O . ALA A 1 90 ? 22.167 -0.273 -28.674 1.00 96.56 90 ALA A O 1
ATOM 704 N N . LEU A 1 91 ? 22.270 0.557 -26.582 1.00 97.06 91 LEU A N 1
ATOM 705 C CA . LEU A 1 91 ? 23.645 1.060 -26.682 1.00 97.06 91 LEU A CA 1
ATOM 706 C C . LEU A 1 91 ? 24.648 -0.063 -26.963 1.00 97.06 91 LEU A C 1
ATOM 708 O O . LEU A 1 91 ? 25.533 0.107 -27.793 1.00 97.06 91 LEU A O 1
ATOM 712 N N . GLY A 1 92 ? 24.495 -1.217 -26.308 1.00 96.94 92 GLY A N 1
ATOM 713 C CA . GLY A 1 92 ? 25.332 -2.389 -26.562 1.00 96.94 92 GLY A CA 1
ATOM 714 C C . GLY A 1 92 ? 25.265 -2.840 -28.022 1.00 96.94 92 GLY A C 1
ATOM 715 O O . GLY A 1 92 ? 26.301 -2.972 -28.665 1.00 96.94 92 GLY A O 1
ATOM 716 N N . TRP A 1 93 ? 24.057 -2.998 -28.572 1.00 96.38 93 TRP A N 1
ATOM 717 C CA . TRP A 1 93 ? 23.887 -3.379 -29.980 1.00 96.38 93 TRP A CA 1
ATOM 718 C C . TRP A 1 93 ? 24.416 -2.323 -30.948 1.00 96.38 93 TRP A C 1
ATOM 720 O O . TRP A 1 93 ? 25.075 -2.670 -31.927 1.00 96.38 93 TRP A O 1
ATOM 730 N N . TRP A 1 94 ? 24.193 -1.044 -30.642 1.00 95.94 94 TRP A N 1
ATOM 731 C CA . TRP A 1 94 ? 24.745 0.060 -31.421 1.00 95.94 94 TRP A CA 1
ATOM 732 C C . TRP A 1 94 ? 26.278 0.010 -31.469 1.00 95.94 94 TRP A C 1
ATOM 734 O O . TRP A 1 94 ? 26.849 0.060 -32.555 1.00 95.94 94 TRP A O 1
ATOM 744 N N . ASN A 1 95 ? 26.936 -0.198 -30.325 1.00 95.25 95 ASN A N 1
ATOM 745 C CA . ASN A 1 95 ? 28.395 -0.325 -30.243 1.00 95.25 95 ASN A CA 1
ATOM 746 C C . ASN A 1 95 ? 28.935 -1.540 -31.013 1.00 95.25 95 ASN A C 1
ATOM 748 O O . ASN A 1 95 ? 30.055 -1.501 -31.508 1.00 95.25 95 ASN A O 1
ATOM 752 N N . THR A 1 96 ? 28.149 -2.615 -31.131 1.00 94.56 96 THR A N 1
ATOM 753 C CA . THR A 1 96 ? 28.504 -3.786 -31.955 1.00 94.56 96 THR A CA 1
ATOM 754 C C . THR A 1 96 ? 28.212 -3.605 -33.449 1.00 94.56 96 THR A C 1
ATOM 756 O O . THR A 1 96 ? 28.510 -4.499 -34.234 1.00 94.56 96 THR A O 1
ATOM 759 N N . GLY A 1 97 ? 27.612 -2.481 -33.856 1.00 92.81 97 GLY A N 1
ATOM 760 C CA . GLY A 1 97 ? 27.248 -2.193 -35.246 1.00 92.81 97 GLY A CA 1
ATOM 761 C C . GLY A 1 97 ? 25.913 -2.791 -35.712 1.00 92.81 97 GLY A C 1
ATOM 762 O O . GLY A 1 97 ? 25.484 -2.507 -36.829 1.00 92.81 97 GLY A O 1
ATOM 763 N N . ASP A 1 98 ? 25.210 -3.569 -34.880 1.00 95.50 98 ASP A N 1
ATOM 764 C CA . ASP A 1 98 ? 23.892 -4.127 -35.219 1.00 95.50 98 ASP A CA 1
ATOM 765 C C . ASP A 1 98 ? 22.782 -3.080 -35.011 1.00 95.50 98 ASP A C 1
ATOM 767 O O . ASP A 1 98 ? 22.069 -3.033 -33.998 1.00 95.50 98 ASP A O 1
ATOM 771 N N . MET A 1 99 ? 22.636 -2.218 -36.018 1.00 94.81 99 MET A N 1
ATOM 772 C CA . MET A 1 99 ? 21.664 -1.124 -36.032 1.00 94.81 99 MET A CA 1
ATOM 773 C C . MET A 1 99 ? 20.216 -1.624 -36.020 1.00 94.81 99 MET A C 1
ATOM 775 O O . MET A 1 99 ? 19.341 -0.980 -35.436 1.00 94.81 99 MET A O 1
ATOM 779 N N . ALA A 1 100 ? 19.940 -2.784 -36.623 1.00 94.44 100 ALA A N 1
ATOM 780 C CA . ALA A 1 100 ? 18.594 -3.343 -36.684 1.00 94.44 100 ALA A CA 1
ATOM 781 C C . ALA A 1 100 ? 18.099 -3.749 -35.288 1.00 94.44 100 ALA A C 1
ATOM 783 O O . ALA A 1 100 ? 16.988 -3.377 -34.886 1.00 94.44 100 ALA A O 1
ATOM 784 N N . ARG A 1 101 ? 18.938 -4.446 -34.508 1.00 94.75 101 ARG A N 1
ATOM 785 C CA . ARG A 1 101 ? 18.612 -4.825 -33.124 1.00 94.75 101 ARG A CA 1
ATOM 786 C C . ARG A 1 101 ? 18.558 -3.620 -32.199 1.00 94.75 101 ARG A C 1
ATOM 788 O O . ARG A 1 101 ? 17.613 -3.517 -31.412 1.00 94.75 101 ARG A O 1
ATOM 795 N N . ALA A 1 102 ? 19.499 -2.683 -32.325 1.00 96.50 102 ALA A N 1
ATOM 796 C CA . ALA A 1 102 ? 19.470 -1.437 -31.562 1.00 96.50 102 ALA A CA 1
ATOM 797 C C . ALA A 1 102 ? 18.149 -0.677 -31.791 1.00 96.50 102 ALA A C 1
ATOM 799 O O . ALA A 1 102 ? 17.460 -0.316 -30.832 1.00 96.50 102 ALA A O 1
ATOM 800 N N . ARG A 1 103 ? 17.724 -0.535 -33.055 1.00 96.06 103 ARG A N 1
ATOM 801 C CA . ARG A 1 103 ? 16.464 0.122 -33.437 1.00 96.06 103 ARG A CA 1
ATOM 802 C C . ARG A 1 103 ? 15.239 -0.610 -32.884 1.00 96.06 103 ARG A C 1
ATOM 804 O O . ARG A 1 103 ? 14.319 0.039 -32.388 1.00 96.06 103 ARG A O 1
ATOM 811 N N . ALA A 1 104 ? 15.211 -1.943 -32.927 1.00 96.38 104 ALA A N 1
ATOM 812 C CA . ALA A 1 104 ? 14.103 -2.735 -32.387 1.00 96.38 104 ALA A CA 1
ATOM 813 C C . ALA A 1 104 ? 13.937 -2.547 -30.867 1.00 96.38 104 ALA A C 1
ATOM 815 O O . ALA A 1 104 ? 12.821 -2.341 -30.379 1.00 96.38 104 ALA A O 1
ATOM 816 N N . ILE A 1 105 ? 15.043 -2.551 -30.116 1.00 96.50 105 ILE A N 1
ATOM 817 C CA . ILE A 1 105 ? 15.021 -2.323 -28.665 1.00 96.50 105 ILE A CA 1
ATOM 818 C C . ILE A 1 105 ? 14.630 -0.878 -28.338 1.00 96.50 105 ILE A C 1
ATOM 820 O O . ILE A 1 105 ? 13.834 -0.662 -27.421 1.00 96.50 105 ILE A O 1
ATOM 824 N N . LEU A 1 106 ? 15.105 0.105 -29.108 1.00 96.44 106 LEU A N 1
ATOM 825 C CA . LEU A 1 106 ? 14.718 1.509 -28.942 1.00 96.44 106 LEU A CA 1
ATOM 826 C C . LEU A 1 106 ? 13.236 1.749 -29.223 1.00 96.44 106 LEU A C 1
ATOM 828 O O . LEU A 1 106 ? 12.592 2.446 -28.444 1.00 96.44 106 LEU A O 1
ATOM 832 N N . LYS A 1 107 ? 12.650 1.124 -30.257 1.00 96.19 107 LYS A N 1
ATOM 833 C CA . LYS A 1 107 ? 11.191 1.183 -30.483 1.00 96.19 107 LYS A CA 1
ATOM 834 C C . LYS A 1 107 ? 10.426 0.667 -29.267 1.00 96.19 107 LYS A C 1
ATOM 836 O O . LYS A 1 107 ? 9.455 1.287 -28.843 1.00 96.19 107 LYS A O 1
ATOM 841 N N . LYS A 1 108 ? 10.885 -0.436 -28.670 1.00 96.38 108 LYS A N 1
ATOM 842 C CA . LYS A 1 108 ? 10.279 -0.991 -27.455 1.00 96.38 108 LYS A CA 1
ATOM 843 C C . LYS A 1 108 ? 10.412 -0.040 -26.263 1.00 96.38 108 LYS A C 1
ATOM 845 O O . LYS A 1 108 ? 9.431 0.168 -25.556 1.00 96.38 108 LYS A O 1
ATOM 850 N N . LEU A 1 109 ? 11.580 0.569 -26.059 1.00 96.75 109 LEU A N 1
ATOM 851 C CA . LEU A 1 109 ? 11.787 1.578 -25.016 1.00 96.75 109 LEU A CA 1
ATOM 852 C C . LEU A 1 109 ? 10.850 2.782 -25.201 1.00 96.75 109 LEU A C 1
ATOM 854 O O . LEU A 1 109 ? 10.134 3.140 -24.271 1.00 96.75 109 LEU A O 1
ATOM 858 N N . LEU A 1 110 ? 10.801 3.352 -26.404 1.00 95.94 110 LEU A N 1
ATOM 859 C CA . LEU A 1 110 ? 9.996 4.537 -26.714 1.00 95.94 110 LEU A CA 1
ATOM 860 C C . LEU A 1 110 ? 8.488 4.252 -26.743 1.00 95.94 110 LEU A C 1
ATOM 862 O O . LEU A 1 110 ? 7.693 5.153 -26.497 1.00 95.94 110 LEU A O 1
ATOM 866 N N . SER A 1 111 ? 8.079 2.997 -26.961 1.00 95.81 111 SER A N 1
ATOM 867 C CA . SER A 1 111 ? 6.685 2.576 -26.756 1.00 95.81 111 SER A CA 1
ATOM 868 C C . SER A 1 111 ? 6.271 2.579 -25.279 1.00 95.81 111 SER A C 1
ATOM 870 O O . SER A 1 111 ? 5.096 2.753 -24.973 1.00 95.81 111 SER A O 1
ATOM 872 N N . MET A 1 112 ? 7.227 2.399 -24.358 1.00 93.19 112 MET A N 1
ATOM 873 C CA . MET A 1 112 ? 6.990 2.480 -22.912 1.00 93.19 112 MET A CA 1
ATOM 874 C C . MET A 1 112 ? 7.139 3.908 -22.379 1.00 93.19 112 MET A C 1
ATOM 876 O O . MET A 1 112 ? 6.524 4.258 -21.374 1.00 93.19 112 MET A O 1
ATOM 880 N N . ASP A 1 113 ? 8.001 4.708 -23.001 1.00 94.38 113 ASP A N 1
ATOM 881 C CA . ASP A 1 113 ? 8.241 6.099 -22.641 1.00 94.38 113 ASP A CA 1
ATOM 882 C C . ASP A 1 113 ? 8.651 6.910 -23.866 1.00 94.38 113 ASP A C 1
ATOM 884 O O . ASP A 1 113 ? 9.825 6.974 -24.237 1.00 94.38 113 ASP A O 1
ATOM 888 N N . SER A 1 114 ? 7.666 7.554 -24.488 1.00 94.12 114 SER A N 1
ATOM 889 C CA . SER A 1 114 ? 7.872 8.324 -25.711 1.00 94.12 114 SER A CA 1
ATOM 890 C C . SER A 1 114 ? 8.701 9.593 -25.502 1.00 94.12 114 SER A C 1
ATOM 892 O O . SER A 1 114 ? 9.089 10.221 -26.483 1.00 94.12 114 SER A O 1
ATOM 894 N N . LYS A 1 115 ? 8.963 9.991 -24.248 1.00 94.69 115 LYS A N 1
ATOM 895 C CA . LYS A 1 115 ? 9.717 11.200 -23.884 1.00 94.69 115 LYS A CA 1
ATOM 896 C C . LYS A 1 115 ? 11.106 10.889 -23.323 1.00 94.69 115 LYS A C 1
ATOM 898 O O . LYS A 1 115 ? 11.773 11.798 -22.837 1.00 94.69 115 LYS A O 1
ATOM 903 N N . PHE A 1 116 ? 11.550 9.633 -23.379 1.00 95.25 116 PHE A N 1
ATOM 904 C CA . PHE A 1 116 ? 12.867 9.235 -22.890 1.00 95.25 116 PHE A CA 1
ATOM 905 C C . PHE A 1 116 ? 13.974 9.832 -23.779 1.00 95.25 116 PHE A C 1
ATOM 907 O O . PHE A 1 116 ? 14.277 9.305 -24.853 1.00 95.25 116 PHE A O 1
ATOM 914 N N . LEU A 1 117 ? 14.541 10.959 -23.335 1.00 95.31 117 LEU A N 1
ATOM 915 C CA . LEU A 1 117 ? 15.411 11.840 -24.120 1.00 95.31 117 LEU A CA 1
ATOM 916 C C . LEU A 1 117 ? 16.604 11.102 -24.732 1.00 95.31 117 LEU A C 1
ATOM 918 O O . LEU A 1 117 ? 16.827 11.183 -25.938 1.00 95.31 117 LEU A O 1
ATOM 922 N N . GLU A 1 118 ? 17.343 10.340 -23.931 1.00 95.31 118 GLU A N 1
ATOM 923 C CA . GLU A 1 118 ? 18.541 9.632 -24.386 1.00 95.31 118 GLU A CA 1
ATOM 924 C C . GLU A 1 118 ? 18.198 8.562 -25.432 1.00 95.31 118 GLU A C 1
ATOM 926 O O . GLU A 1 118 ? 18.946 8.336 -26.382 1.00 95.31 118 GLU A O 1
ATOM 931 N N . GLY A 1 119 ? 17.025 7.941 -25.297 1.00 95.31 119 GLY A N 1
ATOM 932 C CA . GLY A 1 119 ? 16.500 6.975 -26.259 1.00 95.31 119 GLY A CA 1
ATOM 933 C C . GLY A 1 119 ? 16.099 7.627 -27.578 1.00 95.31 119 GLY A C 1
ATOM 934 O O . GLY A 1 119 ? 16.374 7.062 -28.632 1.00 95.31 119 GLY A O 1
ATOM 935 N N . LEU A 1 120 ? 15.501 8.822 -27.541 1.00 96.12 120 LEU A N 1
ATOM 936 C CA . LEU A 1 120 ? 15.186 9.596 -28.746 1.00 96.12 120 LEU A CA 1
ATOM 937 C C . LEU A 1 120 ? 16.457 10.028 -29.486 1.00 96.12 120 LEU A C 1
ATOM 939 O O . LEU A 1 120 ? 16.527 9.883 -30.705 1.00 96.12 120 LEU A O 1
ATOM 943 N N . ILE A 1 121 ? 17.475 10.493 -28.754 1.00 96.06 121 ILE A N 1
ATOM 944 C CA . ILE A 1 121 ? 18.775 10.875 -29.324 1.00 96.06 121 ILE A CA 1
ATOM 945 C C . ILE A 1 121 ? 19.416 9.673 -30.020 1.00 96.06 121 ILE A C 1
ATOM 947 O O . ILE A 1 121 ? 19.749 9.752 -31.203 1.00 96.06 121 ILE A O 1
ATOM 951 N N . LEU A 1 122 ? 19.537 8.540 -29.319 1.00 95.75 122 LEU A N 1
ATOM 952 C CA . LEU A 1 122 ? 20.143 7.340 -29.896 1.00 95.75 122 LEU A CA 1
ATOM 953 C C . LEU A 1 122 ? 19.330 6.811 -31.083 1.00 95.75 122 LEU A C 1
ATOM 955 O O . LEU A 1 122 ? 19.904 6.362 -32.071 1.00 95.75 122 LEU A O 1
ATOM 959 N N . MET A 1 123 ? 18.001 6.908 -31.031 1.00 95.88 123 MET A N 1
ATOM 960 C CA . MET A 1 123 ? 17.144 6.529 -32.153 1.00 95.88 123 MET A CA 1
ATOM 961 C C . MET A 1 123 ? 17.416 7.383 -33.392 1.00 95.88 123 MET A C 1
ATOM 963 O O . MET A 1 123 ? 17.466 6.838 -34.489 1.00 95.88 123 MET A O 1
ATOM 967 N N . GLY A 1 124 ? 17.639 8.689 -33.229 1.00 93.88 124 GLY A N 1
ATOM 968 C CA . GLY A 1 124 ? 18.029 9.574 -34.327 1.00 93.88 124 GLY A CA 1
ATOM 969 C C . GLY A 1 124 ? 19.372 9.191 -34.956 1.00 93.88 124 GLY A C 1
ATOM 970 O O . GLY A 1 124 ? 19.519 9.268 -36.172 1.00 93.88 124 GLY A O 1
ATOM 971 N N . VAL A 1 125 ? 20.326 8.719 -34.147 1.00 92.06 125 VAL A N 1
ATOM 972 C CA . VAL A 1 125 ? 21.634 8.238 -34.626 1.00 92.06 125 VAL A CA 1
ATOM 973 C C . VAL A 1 125 ? 21.495 6.926 -35.396 1.00 92.06 125 VAL A C 1
ATOM 975 O O . VAL A 1 125 ? 22.0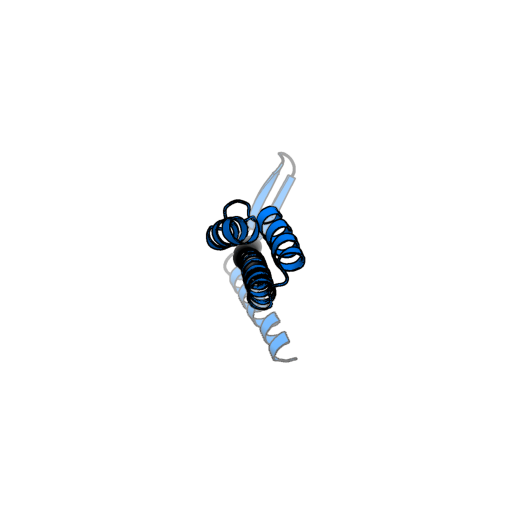08 6.813 -36.501 1.00 92.06 125 VAL A O 1
ATOM 978 N N . VAL A 1 126 ? 20.768 5.953 -34.844 1.00 92.56 126 VAL A N 1
ATOM 979 C CA . VAL A 1 126 ? 20.578 4.618 -35.445 1.00 92.56 126 VAL A CA 1
ATOM 980 C C . VAL A 1 126 ? 19.604 4.652 -36.636 1.00 92.56 126 VAL A C 1
ATOM 982 O O . VAL A 1 126 ? 19.480 3.672 -37.369 1.00 92.56 126 VAL A O 1
ATOM 985 N N . ALA A 1 127 ? 18.854 5.744 -36.818 1.00 83.81 127 ALA A N 1
ATOM 986 C CA . ALA A 1 127 ? 17.941 5.945 -37.943 1.00 83.81 127 ALA A CA 1
ATOM 987 C C . ALA A 1 127 ? 18.629 6.426 -39.232 1.00 83.81 127 ALA A C 1
ATOM 989 O O . ALA A 1 127 ? 18.034 6.246 -40.296 1.00 83.81 127 ALA A O 1
ATOM 990 N N . ARG A 1 128 ? 19.825 7.021 -39.125 1.00 69.56 128 ARG A N 1
ATOM 991 C CA . ARG A 1 128 ? 20.679 7.375 -40.270 1.00 69.56 128 ARG A CA 1
ATOM 992 C C . ARG A 1 128 ? 21.270 6.130 -40.920 1.00 69.56 128 ARG A C 1
ATOM 994 O O . ARG A 1 128 ? 21.460 6.194 -42.150 1.00 69.56 128 ARG A O 1
#

Secondary structure (DSSP, 8-state):
-HHHHHHHHHHHHHHHHHHHH---EEEEE-SSS-EEEEEHHHHHHHHHHHHHHHHHHHHHHHHHHHHHHHHHHHHHHHHHHHHHHHHHHHHHHHHTT-HHHHHHHHHHHHHH-TT-HHHHHHHHHHH-